Protein AF-G4SZM1-F1 (afdb_monomer_lite)

pLDDT: mean 91.34, std 2.57, range [79.56, 94.94]

Sequence (47 aa):
MLSKQIRLKYGELPSWAANKIEHADTEQLENWAERILTAESLEALLE

Secondary structure (DSSP, 8-state):
-HHHHHHHHHSS--HHHHHHHHH--HHHHHHHHHHTTT-SSHHHHH-

Organism: Methylotuvimicrobium alcaliphilum (strain DSM 19304 / NCIMB 14124 / VKM B-2133 / 20Z) (NCBI:txid1091494)

Foldseek 3Di:
DLCVLCCVQANDQDPVLVVLVVPDDPVLSVQLVVCSVPDPHSVSSSD

Structure (mmCIF, N/CA/C/O backbone):
data_AF-G4SZM1-F1
#
_entry.id   AF-G4SZM1-F1
#
loop_
_atom_site.group_PDB
_atom_site.id
_atom_site.type_symbol
_atom_site.label_atom_id
_atom_site.label_alt_id
_atom_site.label_comp_id
_atom_site.label_asym_id
_atom_site.label_entity_id
_atom_site.label_seq_id
_atom_site.pdbx_PDB_ins_code
_atom_site.Cartn_x
_atom_site.Cartn_y
_atom_site.Cartn_z
_atom_site.occupancy
_atom_site.B_iso_or_equiv
_atom_site.auth_seq_id
_atom_site.a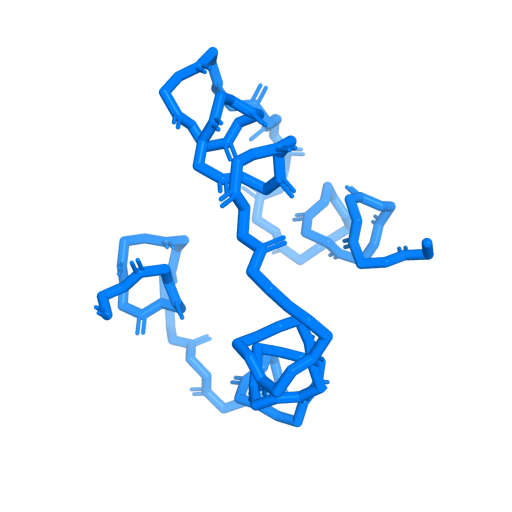uth_comp_id
_atom_site.auth_asym_id
_atom_site.auth_atom_id
_atom_site.pdbx_PDB_model_num
ATOM 1 N N . MET A 1 1 ? 1.578 -1.738 10.431 1.00 79.56 1 MET A N 1
ATOM 2 C CA . MET A 1 1 ? 1.764 -3.021 9.701 1.00 79.56 1 MET A CA 1
ATOM 3 C C . MET A 1 1 ? 2.239 -2.785 8.273 1.00 79.56 1 MET A C 1
ATOM 5 O O . MET A 1 1 ? 3.199 -3.431 7.864 1.00 79.56 1 MET A O 1
ATOM 9 N N . LEU A 1 2 ? 1.647 -1.813 7.570 1.00 86.12 2 LEU A N 1
ATOM 10 C CA . LEU A 1 2 ? 1.989 -1.433 6.197 1.00 86.12 2 LEU A CA 1
ATOM 11 C C . LEU A 1 2 ?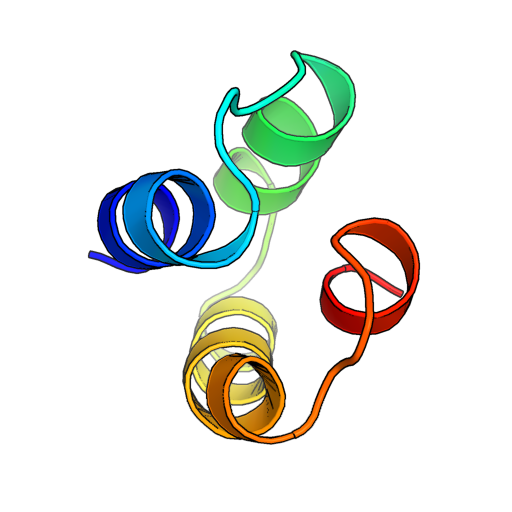 3.496 -1.241 5.946 1.00 86.12 2 LEU A C 1
ATOM 13 O O . LEU A 1 2 ? 4.043 -1.815 5.013 1.00 86.12 2 LEU A O 1
ATOM 17 N N . SER A 1 3 ? 4.214 -0.546 6.831 1.00 87.25 3 SER A N 1
ATOM 18 C CA . SER A 1 3 ? 5.659 -0.299 6.677 1.00 87.25 3 SER A CA 1
ATOM 19 C C . SER A 1 3 ? 6.495 -1.586 6.594 1.00 87.25 3 SER A C 1
ATOM 21 O O . SER A 1 3 ? 7.518 -1.612 5.916 1.00 87.25 3 SER A O 1
ATOM 23 N N . LYS A 1 4 ? 6.068 -2.671 7.261 1.00 89.44 4 LYS A N 1
ATOM 24 C CA . LYS A 1 4 ? 6.724 -3.986 7.151 1.00 89.44 4 LYS A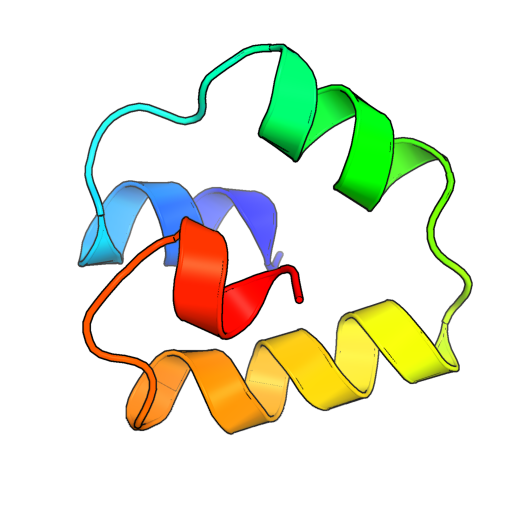 CA 1
ATOM 25 C C . LYS A 1 4 ? 6.418 -4.643 5.806 1.00 89.44 4 LYS A C 1
ATOM 27 O O . LYS A 1 4 ? 7.327 -5.184 5.193 1.00 89.44 4 LYS A O 1
ATOM 32 N N . GLN A 1 5 ? 5.171 -4.571 5.340 1.00 90.44 5 GLN A N 1
ATOM 33 C CA . GLN A 1 5 ? 4.772 -5.106 4.033 1.00 90.44 5 GLN A CA 1
ATOM 34 C C . GLN A 1 5 ? 5.502 -4.387 2.894 1.00 90.44 5 GLN A C 1
ATOM 36 O O . GLN A 1 5 ? 5.999 -5.037 1.981 1.00 90.44 5 GLN A O 1
ATOM 41 N N . ILE A 1 6 ? 5.650 -3.064 3.000 1.00 91.75 6 ILE A N 1
ATOM 42 C CA . ILE A 1 6 ? 6.425 -2.259 2.054 1.00 91.75 6 ILE A CA 1
ATOM 43 C C . ILE A 1 6 ? 7.872 -2.737 2.010 1.00 91.75 6 ILE A C 1
ATOM 45 O O . ILE A 1 6 ? 8.402 -2.959 0.927 1.00 91.75 6 ILE A O 1
ATOM 49 N N . ARG A 1 7 ? 8.490 -2.971 3.174 1.00 91.38 7 ARG A N 1
ATOM 50 C CA . ARG A 1 7 ? 9.866 -3.470 3.209 1.00 91.38 7 ARG A CA 1
ATOM 51 C C . ARG A 1 7 ? 10.017 -4.873 2.623 1.00 91.38 7 ARG A C 1
ATOM 53 O O . ARG A 1 7 ? 11.024 -5.182 2.003 1.00 91.38 7 ARG A O 1
ATOM 60 N N . LEU A 1 8 ? 9.008 -5.724 2.802 1.00 91.31 8 LEU A N 1
ATOM 61 C CA . LEU A 1 8 ? 9.006 -7.076 2.244 1.00 91.31 8 LEU A CA 1
ATOM 62 C C . LEU A 1 8 ? 8.814 -7.084 0.723 1.00 91.31 8 LEU A C 1
ATOM 64 O O . LEU A 1 8 ? 9.447 -7.892 0.052 1.00 91.31 8 LEU A O 1
ATOM 68 N N . LYS A 1 9 ? 7.953 -6.213 0.180 1.00 90.19 9 LYS A N 1
ATOM 69 C CA . LYS A 1 9 ? 7.657 -6.172 -1.260 1.00 90.19 9 LYS A CA 1
ATOM 70 C C . LYS A 1 9 ? 8.664 -5.339 -2.057 1.00 90.19 9 LYS A C 1
ATOM 72 O O . LYS A 1 9 ? 9.074 -5.760 -3.131 1.00 90.19 9 LYS A O 1
ATOM 77 N N . TYR A 1 10 ? 9.051 -4.175 -1.536 1.00 91.38 10 TYR A N 1
ATOM 78 C CA . TYR A 1 10 ? 9.861 -3.180 -2.252 1.00 91.38 10 TYR A CA 1
ATOM 79 C C . TYR A 1 10 ? 11.285 -3.019 -1.695 1.00 91.38 10 TYR A C 1
ATOM 81 O O . TYR A 1 10 ? 12.104 -2.351 -2.318 1.00 91.38 10 TYR A O 1
ATOM 89 N N . GLY A 1 11 ? 11.613 -3.637 -0.554 1.00 89.88 11 GLY A N 1
ATOM 90 C CA . GLY A 1 11 ? 12.960 -3.620 0.025 1.00 89.88 11 GLY A CA 1
ATOM 91 C C . GLY A 1 11 ? 13.165 -2.537 1.084 1.00 89.88 11 GLY A C 1
ATOM 92 O O . GLY A 1 11 ? 12.597 -2.591 2.174 1.00 89.88 11 GLY A O 1
ATOM 93 N N . GLU A 1 12 ? 14.040 -1.569 0.836 1.00 88.81 12 GLU A N 1
ATOM 94 C CA . GLU A 1 12 ? 14.251 -0.495 1.810 1.00 88.81 12 GLU A CA 1
ATOM 95 C C . GLU A 1 12 ? 13.079 0.494 1.805 1.00 88.81 12 GLU A C 1
ATOM 97 O O . GLU A 1 12 ? 12.495 0.789 0.767 1.00 88.81 12 GLU A O 1
ATOM 102 N N . LEU A 1 13 ? 12.720 1.005 2.988 1.00 89.25 13 LEU A N 1
ATOM 103 C CA . LEU A 1 13 ? 11.719 2.062 3.123 1.00 89.25 13 LEU A CA 1
ATOM 104 C C . LEU A 1 13 ? 12.446 3.417 3.133 1.00 89.25 13 LEU A C 1
ATOM 106 O O . LEU A 1 13 ? 12.995 3.774 4.180 1.00 89.25 13 LEU A O 1
ATOM 110 N N . PRO A 1 14 ? 12.465 4.168 2.019 1.00 92.19 14 PRO A N 1
ATOM 111 C CA . PRO A 1 14 ? 13.095 5.478 1.970 1.00 92.19 14 PRO A CA 1
ATOM 112 C C . PRO A 1 14 ? 12.396 6.477 2.900 1.00 92.19 14 PRO A C 1
ATOM 114 O O . PRO A 1 14 ? 11.212 6.353 3.225 1.00 92.19 14 PRO A O 1
ATOM 117 N N . SER A 1 15 ? 13.135 7.508 3.310 1.00 91.19 15 SER A N 1
ATOM 118 C CA . SER A 1 15 ? 12.669 8.517 4.270 1.00 91.19 15 SER A CA 1
ATOM 119 C C . SER A 1 15 ? 11.418 9.268 3.804 1.00 91.19 15 SER A C 1
ATOM 121 O O . SER A 1 15 ? 10.540 9.548 4.616 1.00 91.19 15 SER A O 1
ATOM 123 N N . TRP A 1 16 ? 11.284 9.537 2.502 1.00 92.31 16 TRP A N 1
ATOM 124 C CA . TRP A 1 16 ? 10.089 10.176 1.942 1.00 92.31 16 TRP A CA 1
ATOM 125 C C . TRP A 1 16 ? 8.829 9.313 2.113 1.00 92.31 16 TRP A C 1
ATOM 127 O O . TRP A 1 16 ? 7.754 9.840 2.399 1.00 92.31 16 TRP A O 1
ATOM 137 N N . ALA A 1 17 ? 8.964 7.990 1.984 1.00 92.25 17 ALA A N 1
ATOM 138 C CA . ALA A 1 17 ? 7.861 7.047 2.122 1.00 92.25 17 ALA A CA 1
ATOM 139 C C . ALA A 1 17 ? 7.464 6.893 3.589 1.00 92.25 17 ALA A C 1
ATOM 141 O O . ALA A 1 17 ? 6.280 6.891 3.911 1.00 92.25 17 ALA A O 1
ATOM 142 N N . ALA A 1 18 ? 8.453 6.831 4.486 1.00 91.44 18 ALA A N 1
ATOM 143 C CA . ALA A 1 18 ? 8.210 6.851 5.924 1.00 91.44 18 ALA A CA 1
ATOM 144 C C . ALA A 1 18 ? 7.435 8.112 6.341 1.00 91.44 18 ALA A C 1
ATOM 146 O O . ALA A 1 18 ? 6.396 7.991 6.982 1.00 91.44 18 ALA A O 1
ATOM 147 N N . ASN A 1 19 ? 7.866 9.291 5.878 1.00 93.19 19 ASN A N 1
ATOM 148 C CA . ASN A 1 19 ? 7.197 10.554 6.184 1.00 93.19 19 ASN A CA 1
ATOM 149 C C . ASN A 1 19 ? 5.749 10.596 5.664 1.00 93.19 19 ASN A C 1
ATOM 151 O O . ASN A 1 19 ? 4.858 11.051 6.378 1.00 93.19 19 ASN A O 1
ATOM 155 N N . LYS A 1 20 ? 5.497 10.084 4.446 1.00 92.12 20 LYS A N 1
ATOM 156 C CA . LYS A 1 20 ? 4.132 9.950 3.907 1.00 92.12 20 LYS A CA 1
ATOM 157 C C . LYS A 1 20 ? 3.264 9.048 4.779 1.00 92.12 20 LYS A C 1
ATOM 159 O O . LYS A 1 20 ? 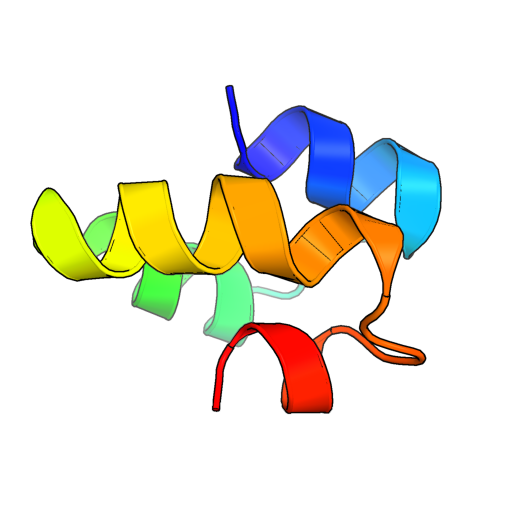2.139 9.416 5.073 1.00 92.12 20 LYS A O 1
ATOM 164 N N . ILE A 1 21 ? 3.783 7.897 5.206 1.00 91.12 21 ILE A N 1
ATOM 165 C CA . ILE A 1 21 ? 3.044 6.941 6.045 1.00 91.12 21 ILE A CA 1
ATOM 166 C C . ILE A 1 21 ? 2.748 7.521 7.430 1.00 91.12 21 ILE A C 1
ATOM 168 O O . ILE A 1 21 ? 1.676 7.271 7.968 1.00 91.12 21 ILE A O 1
ATOM 172 N N . GLU A 1 22 ? 3.672 8.291 8.005 1.00 92.00 22 GLU A N 1
ATOM 173 C CA . GLU A 1 22 ? 3.474 8.937 9.309 1.00 92.00 22 GLU A CA 1
ATOM 174 C C . GLU A 1 22 ? 2.435 10.065 9.276 1.00 92.00 22 GLU A C 1
ATOM 176 O O . GLU A 1 22 ? 1.767 10.294 10.281 1.00 92.00 22 GLU A O 1
ATOM 181 N N . HIS A 1 23 ? 2.282 10.749 8.139 1.00 93.25 23 HIS A N 1
ATOM 182 C CA . HIS A 1 23 ? 1.309 11.834 7.960 1.00 93.25 23 HIS A CA 1
ATOM 183 C C . HIS A 1 23 ? 0.007 11.389 7.285 1.00 93.25 23 HIS A C 1
ATOM 185 O O . HIS A 1 23 ? -0.888 12.213 7.100 1.00 93.25 23 HIS A O 1
ATOM 191 N N . ALA A 1 24 ? -0.091 10.121 6.892 1.00 93.38 24 ALA A N 1
ATOM 192 C CA . ALA A 1 24 ? -1.270 9.588 6.236 1.00 93.38 24 ALA A CA 1
ATOM 193 C C . ALA A 1 24 ? -2.424 9.420 7.220 1.00 93.38 24 ALA A C 1
ATOM 195 O O . ALA A 1 24 ? -2.235 9.027 8.375 1.00 93.38 24 ALA A O 1
ATOM 196 N N . ASP A 1 25 ? -3.631 9.676 6.736 1.00 93.75 25 ASP A N 1
ATOM 197 C CA . ASP A 1 25 ? -4.837 9.345 7.476 1.00 93.75 25 ASP A CA 1
ATOM 198 C C . ASP A 1 25 ? -5.140 7.837 7.411 1.00 93.75 25 ASP A C 1
ATOM 200 O O . ASP A 1 25 ? -4.502 7.049 6.706 1.00 93.75 25 ASP A O 1
ATOM 204 N N . THR A 1 26 ? -6.110 7.404 8.215 1.00 92.19 26 THR A N 1
ATOM 205 C CA . THR A 1 26 ? -6.485 5.988 8.287 1.00 92.19 26 THR A CA 1
ATOM 206 C C . THR A 1 26 ? -6.983 5.454 6.941 1.00 92.19 26 THR A C 1
ATOM 208 O O . THR A 1 26 ? -6.641 4.331 6.583 1.00 92.19 26 THR A O 1
ATOM 211 N N . GLU A 1 27 ? -7.710 6.261 6.167 1.00 93.56 27 GLU A N 1
ATOM 212 C CA . GLU A 1 27 ? -8.255 5.870 4.863 1.00 93.56 27 GLU A CA 1
ATOM 213 C C . GLU A 1 27 ? -7.147 5.657 3.817 1.00 93.56 27 GLU A C 1
ATOM 215 O O . GLU A 1 27 ? -7.166 4.682 3.065 1.00 93.56 27 GLU A O 1
ATOM 220 N N . GLN A 1 28 ? -6.128 6.516 3.793 1.00 93.50 28 GLN A N 1
ATOM 221 C CA . GLN A 1 28 ? -4.945 6.359 2.947 1.00 93.50 28 GLN A CA 1
ATOM 222 C C . GLN A 1 28 ? -4.161 5.100 3.312 1.00 93.50 28 GLN A C 1
ATOM 224 O O . GLN A 1 28 ? -3.756 4.343 2.429 1.00 93.50 28 GLN A O 1
ATOM 229 N N . LEU A 1 29 ? -3.970 4.840 4.608 1.00 93.12 29 LEU A N 1
ATOM 230 C CA . LEU A 1 29 ? -3.268 3.646 5.075 1.00 93.12 29 LEU A CA 1
ATOM 231 C C . LEU A 1 29 ? -3.999 2.352 4.691 1.00 93.12 29 LEU A C 1
ATOM 233 O O . LEU A 1 29 ? -3.335 1.380 4.321 1.00 93.12 29 LEU A O 1
ATOM 237 N N . GLU A 1 30 ? -5.331 2.332 4.763 1.00 93.56 30 GLU A N 1
ATOM 238 C CA . GLU A 1 30 ? -6.154 1.196 4.329 1.00 93.56 30 GLU A CA 1
ATOM 239 C C . GLU A 1 30 ? -6.081 1.003 2.810 1.00 93.56 30 GLU A C 1
ATOM 241 O O . GLU A 1 30 ? -5.734 -0.085 2.345 1.00 93.56 30 GLU A O 1
ATOM 246 N N . ASN A 1 31 ? -6.252 2.078 2.0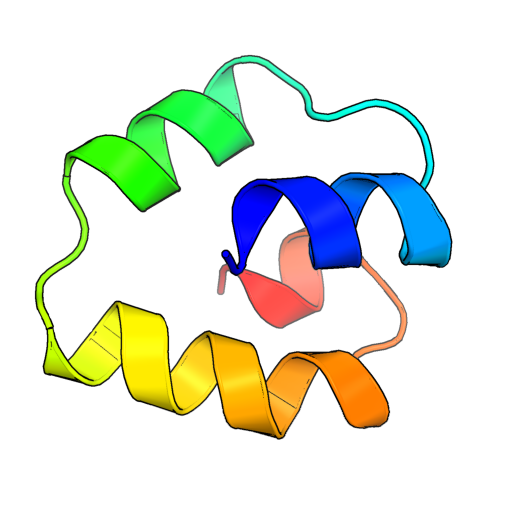36 1.00 93.69 31 ASN A N 1
ATOM 247 C CA . ASN A 1 31 ? -6.119 2.040 0.579 1.00 93.69 31 ASN A CA 1
ATOM 248 C C . ASN A 1 31 ? -4.743 1.528 0.131 1.00 93.69 31 ASN A C 1
ATOM 250 O O . ASN A 1 31 ? -4.639 0.709 -0.784 1.00 93.69 31 ASN A O 1
ATOM 254 N N . TRP A 1 32 ? -3.663 1.967 0.779 1.00 94.94 32 TRP A N 1
ATOM 255 C CA . TRP A 1 32 ? -2.328 1.448 0.494 1.00 94.94 32 TRP A CA 1
ATOM 256 C C . TRP A 1 32 ? -2.180 -0.017 0.916 1.00 94.94 32 TRP A C 1
ATOM 258 O O . TRP A 1 32 ? -1.535 -0.789 0.211 1.00 94.94 32 TRP A O 1
ATOM 268 N N . ALA A 1 33 ? -2.790 -0.450 2.018 1.00 92.25 33 ALA A N 1
ATOM 269 C CA . ALA A 1 33 ? -2.754 -1.854 2.425 1.00 92.25 33 ALA A CA 1
ATOM 270 C C . ALA A 1 33 ? -3.445 -2.789 1.416 1.00 92.25 33 ALA A C 1
ATOM 272 O O . ALA A 1 33 ? -3.021 -3.934 1.272 1.00 92.25 33 ALA A O 1
ATOM 273 N N . GLU A 1 34 ? -4.449 -2.311 0.683 1.00 92.94 34 GLU A N 1
ATOM 274 C CA . GLU A 1 34 ? -5.085 -3.058 -0.408 1.00 92.94 34 GLU A CA 1
ATOM 275 C C . GLU A 1 34 ? -4.268 -2.978 -1.706 1.00 92.94 34 GLU A C 1
ATOM 277 O O . GLU A 1 34 ? -3.953 -3.998 -2.330 1.00 92.94 34 GLU A O 1
ATOM 282 N N . ARG A 1 35 ? -3.837 -1.765 -2.084 1.00 93.50 35 ARG A N 1
ATOM 283 C CA . ARG A 1 35 ? -3.054 -1.510 -3.307 1.00 93.50 35 ARG A CA 1
ATOM 284 C C . ARG A 1 35 ? -1.675 -2.153 -3.277 1.00 93.50 35 ARG A C 1
ATOM 286 O O . ARG A 1 35 ? -1.118 -2.431 -4.334 1.00 93.50 35 ARG A O 1
ATOM 293 N N . ILE A 1 36 ? -1.107 -2.442 -2.105 1.00 91.94 36 ILE A N 1
ATOM 294 C CA . ILE A 1 36 ? 0.223 -3.057 -2.004 1.00 91.94 36 ILE A CA 1
ATOM 295 C C . ILE A 1 36 ? 0.300 -4.419 -2.687 1.00 91.94 36 ILE A C 1
ATOM 297 O O . ILE A 1 36 ? 1.394 -4.851 -3.027 1.00 91.94 36 ILE A O 1
ATOM 301 N N . LEU A 1 37 ? -0.819 -5.107 -2.918 1.00 89.19 37 LEU A N 1
ATOM 302 C CA . LEU A 1 37 ? -0.832 -6.384 -3.630 1.00 89.19 37 LEU A CA 1
ATOM 303 C C . LEU A 1 37 ? -0.664 -6.200 -5.144 1.00 89.19 37 LEU A C 1
ATOM 305 O O . LEU A 1 37 ? -0.023 -7.031 -5.783 1.00 89.19 37 LEU A O 1
ATOM 309 N N . THR A 1 38 ? -1.142 -5.087 -5.701 1.00 92.69 38 THR A N 1
ATOM 310 C CA . THR A 1 38 ? -1.184 -4.834 -7.150 1.00 92.69 38 THR A CA 1
ATOM 311 C C . THR A 1 38 ? -0.179 -3.788 -7.627 1.00 92.69 38 THR A C 1
ATOM 313 O O . THR A 1 38 ? 0.251 -3.854 -8.772 1.00 92.69 38 THR A O 1
ATOM 316 N N . ALA A 1 39 ? 0.239 -2.855 -6.769 1.00 93.62 39 ALA A N 1
ATOM 317 C CA . ALA A 1 39 ? 1.183 -1.802 -7.130 1.00 93.62 39 ALA A CA 1
ATOM 318 C C . ALA A 1 39 ? 2.567 -2.377 -7.479 1.00 93.62 39 ALA A C 1
ATOM 320 O O . ALA A 1 39 ? 3.101 -3.233 -6.767 1.00 93.62 39 ALA A O 1
ATOM 321 N N . GLU A 1 40 ? 3.138 -1.908 -8.588 1.00 90.00 40 GLU A N 1
ATOM 322 C CA . GLU A 1 40 ? 4.418 -2.391 -9.125 1.00 90.00 40 GLU A CA 1
ATOM 323 C C . GLU A 1 40 ? 5.631 -1.670 -8.518 1.00 90.00 40 GLU A C 1
ATOM 325 O O . GLU A 1 40 ? 6.748 -2.179 -8.578 1.00 90.00 40 GLU A O 1
ATOM 330 N N . SER A 1 41 ? 5.420 -0.515 -7.884 1.00 91.31 41 SER A N 1
ATOM 331 C CA . SER A 1 41 ? 6.466 0.267 -7.226 1.00 91.31 41 SER A CA 1
ATOM 332 C C . SER A 1 41 ? 5.966 0.936 -5.949 1.00 91.31 41 SER A C 1
ATOM 334 O O . SER A 1 41 ? 4.761 1.063 -5.710 1.00 91.31 41 SER A O 1
ATOM 336 N N . LEU A 1 42 ? 6.911 1.377 -5.119 1.00 91.25 42 LEU A N 1
ATOM 337 C CA . LEU A 1 42 ? 6.604 2.105 -3.894 1.00 91.25 42 LEU A CA 1
ATOM 338 C C . LEU A 1 42 ? 5.981 3.474 -4.196 1.00 91.25 42 LEU A C 1
ATOM 340 O O . LEU A 1 42 ? 5.083 3.917 -3.485 1.00 91.25 42 LEU A O 1
ATOM 344 N N . GLU A 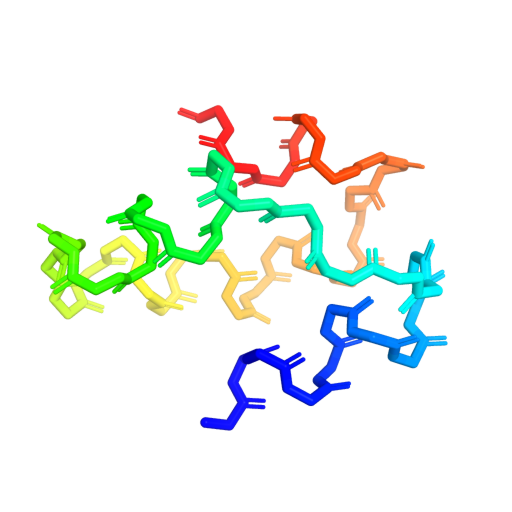1 43 ? 6.430 4.127 -5.263 1.00 91.81 43 GLU A N 1
ATOM 345 C CA . GLU A 1 43 ? 5.872 5.376 -5.768 1.00 91.81 43 GLU A CA 1
ATOM 346 C C . GLU A 1 43 ? 4.422 5.182 -6.211 1.00 91.81 43 GLU A C 1
ATOM 348 O O . GLU A 1 43 ? 3.560 5.920 -5.752 1.00 91.81 43 GLU A O 1
ATOM 353 N N . ALA A 1 44 ? 4.130 4.146 -7.006 1.00 92.56 44 ALA A N 1
ATOM 354 C CA . ALA A 1 44 ? 2.769 3.842 -7.451 1.00 92.56 44 ALA A CA 1
ATOM 355 C C . ALA A 1 44 ? 1.849 3.403 -6.303 1.00 92.56 44 ALA A C 1
ATOM 357 O O . ALA A 1 44 ? 0.628 3.508 -6.409 1.00 92.56 44 ALA A O 1
ATOM 358 N N . LEU A 1 45 ? 2.413 2.881 -5.211 1.00 93.19 45 LEU A N 1
ATOM 359 C CA . LEU A 1 45 ? 1.657 2.578 -4.002 1.00 93.19 45 LEU A CA 1
ATOM 360 C C . LEU A 1 45 ? 1.270 3.852 -3.250 1.00 93.19 45 LEU A C 1
ATOM 362 O O . LEU A 1 45 ? 0.127 3.969 -2.829 1.00 93.19 45 LEU A O 1
ATOM 366 N N . LEU A 1 46 ? 2.233 4.755 -3.050 1.00 90.75 46 LEU A N 1
ATOM 367 C CA . LEU A 1 46 ? 2.100 5.938 -2.198 1.00 90.75 46 LEU A CA 1
ATOM 368 C C . LEU A 1 46 ? 1.659 7.200 -2.957 1.00 90.75 46 LEU A C 1
ATOM 370 O O . LEU A 1 46 ? 1.646 8.278 -2.357 1.00 90.75 46 LEU A O 1
ATOM 374 N N . GLU A 1 47 ? 1.351 7.088 -4.249 1.00 86.38 47 GLU A N 1
ATOM 375 C CA . GLU A 1 47 ? 0.624 8.086 -5.050 1.00 86.38 47 GLU A CA 1
ATOM 376 C C . GLU A 1 47 ? -0.821 8.232 -4.565 1.00 86.38 47 GLU A C 1
ATOM 378 O O . GLU A 1 47 ? -1.153 9.376 -4.183 1.00 86.38 47 GLU A O 1
#

Radius of gyration: 9.36 Å; chains: 1; bounding box: 22×19×19 Å